Protein AF-A0A9D9LN61-F1 (afdb_monomer_lite)

Foldseek 3Di:
DDPDDDDPCLLVLLLCCLVVDDDDPPADDCCVSCVVVVHHSVVLVVCCVPPSSVVSVVVSVVSRLVVLVVCCVVVVDPPVVSVVVVVVVVVVVVVVVPPPPPPPDDDD

Secondary structure (DSSP, 8-state):
---PPP-TTHHHHHHHHHHT--TTS-S--HHHHHHHTT--HHHHHHHTTSHHHHHHHHHHHHHHHHHHHHHHHTTSS-HHHHHHHHHHHHHHHHTTS-----------

pLDDT: mean 79.51, std 17.79, range [41.91, 96.0]

Sequence (108 aa):
MRRIKYSQDLPRRMYSFFTGYSEPHGAPSFSKFARSAGLTLKSLHSFRKHKAFDEAYLECNEIRRDYLIDQALTKRFDSSLVKFLLDSERECEERDEGLDLRLEVVES

Structure (mmCIF, N/CA/C/O backbone):
data_AF-A0A9D9LN61-F1
#
_entry.id   AF-A0A9D9LN61-F1
#
loop_
_atom_site.group_PDB
_atom_site.id
_atom_site.type_symbol
_atom_site.label_atom_id
_atom_site.label_alt_id
_atom_site.label_comp_id
_atom_site.label_asym_id
_atom_site.label_entity_id
_atom_site.label_seq_id
_atom_site.pdbx_PDB_ins_code
_atom_site.Cartn_x
_atom_site.Cartn_y
_atom_site.Cartn_z
_atom_site.occupancy
_atom_site.B_iso_or_equiv
_atom_site.auth_seq_id
_atom_site.auth_comp_id
_atom_site.auth_asym_id
_atom_site.auth_atom_id
_atom_site.pdbx_PDB_model_num
ATOM 1 N N . MET A 1 1 ? -27.031 5.101 4.485 1.00 50.31 1 MET A N 1
ATOM 2 C CA . MET A 1 1 ? -25.585 4.794 4.360 1.00 50.31 1 MET A CA 1
ATOM 3 C C . MET A 1 1 ? -25.260 3.554 5.189 1.00 50.31 1 MET A C 1
ATOM 5 O O . MET A 1 1 ? -25.516 3.572 6.386 1.00 50.31 1 MET A O 1
ATOM 9 N N . ARG A 1 2 ? -24.745 2.468 4.589 1.00 57.28 2 ARG A N 1
ATOM 10 C CA . ARG A 1 2 ? -24.262 1.307 5.365 1.00 57.28 2 ARG A CA 1
ATOM 11 C C . ARG A 1 2 ? -23.000 1.720 6.130 1.00 57.28 2 ARG A C 1
ATOM 13 O O . ARG A 1 2 ? -22.058 2.212 5.517 1.00 57.28 2 ARG A O 1
ATOM 20 N N . ARG A 1 3 ? -22.976 1.533 7.455 1.00 63.50 3 ARG A N 1
ATOM 21 C CA . ARG A 1 3 ? -21.750 1.689 8.252 1.00 63.50 3 ARG A CA 1
ATOM 22 C C . ARG A 1 3 ? -20.788 0.569 7.869 1.00 63.50 3 ARG A C 1
ATOM 24 O O . ARG A 1 3 ? -21.040 -0.592 8.182 1.00 63.50 3 ARG A O 1
ATOM 31 N N . ILE A 1 4 ? -19.716 0.924 7.174 1.00 79.19 4 ILE A N 1
ATOM 32 C CA . ILE A 1 4 ? -18.623 0.005 6.867 1.00 79.19 4 ILE A CA 1
ATOM 33 C C . ILE A 1 4 ? -17.903 -0.294 8.186 1.00 79.19 4 ILE A C 1
ATOM 35 O O . ILE A 1 4 ? -17.456 0.626 8.871 1.00 79.19 4 ILE A O 1
ATOM 39 N N . LYS A 1 5 ? -17.846 -1.572 8.568 1.00 85.50 5 LYS A N 1
ATOM 40 C CA . LYS A 1 5 ? -17.181 -2.023 9.795 1.00 85.50 5 LYS A CA 1
ATOM 41 C C . LYS A 1 5 ? -15.765 -2.494 9.486 1.00 85.50 5 LYS A C 1
ATOM 43 O O . LYS A 1 5 ? -15.531 -3.110 8.448 1.00 85.50 5 LYS A O 1
ATOM 48 N N . TYR A 1 6 ? -14.851 -2.219 10.411 1.00 89.00 6 TYR A N 1
ATOM 49 C CA . TYR A 1 6 ? -13.512 -2.790 10.392 1.00 89.00 6 TYR A CA 1
ATOM 50 C C . TYR A 1 6 ? -13.592 -4.317 10.537 1.00 89.00 6 TYR A C 1
ATOM 52 O O . TYR A 1 6 ? -14.371 -4.819 11.350 1.00 89.00 6 TYR A O 1
ATOM 60 N N . SER A 1 7 ? -12.794 -5.037 9.748 1.00 92.00 7 SER A N 1
ATOM 61 C CA . SER A 1 7 ? -12.631 -6.490 9.846 1.00 92.00 7 SER A CA 1
ATOM 62 C C . SER A 1 7 ? -11.222 -6.807 10.333 1.00 92.00 7 SER A C 1
ATOM 64 O O . SER A 1 7 ? -10.262 -6.210 9.857 1.00 92.00 7 SER A O 1
ATOM 66 N N . GLN A 1 8 ? -11.085 -7.769 11.242 1.00 93.00 8 GLN A N 1
ATOM 67 C CA . GLN A 1 8 ? -9.779 -8.224 11.735 1.00 93.00 8 GLN A CA 1
ATOM 68 C C . GLN A 1 8 ? -8.936 -8.893 10.636 1.00 93.00 8 GLN A C 1
ATOM 70 O O . GLN A 1 8 ? -7.716 -8.895 10.729 1.00 93.00 8 GLN A O 1
ATOM 75 N N . ASP A 1 9 ? -9.566 -9.376 9.561 1.00 94.94 9 ASP A N 1
ATOM 76 C CA . ASP A 1 9 ? -8.872 -9.988 8.421 1.00 94.94 9 ASP A CA 1
ATOM 77 C C . ASP A 1 9 ? -8.360 -8.964 7.396 1.00 94.94 9 ASP A C 1
ATOM 79 O O . ASP A 1 9 ? -7.653 -9.326 6.452 1.00 94.94 9 ASP A O 1
ATOM 83 N N . LEU A 1 10 ? -8.733 -7.683 7.528 1.00 94.12 10 LEU A N 1
ATOM 84 C CA . LEU A 1 10 ? -8.338 -6.636 6.578 1.00 94.12 10 LEU A CA 1
ATOM 85 C C . LEU A 1 10 ? -6.813 -6.499 6.416 1.00 94.12 10 LEU A C 1
ATOM 87 O O . LEU A 1 10 ? -6.382 -6.426 5.265 1.00 94.12 10 LEU A O 1
ATOM 91 N N . PRO A 1 11 ? -6.003 -6.502 7.497 1.00 96.00 11 PRO A N 1
ATOM 92 C CA . PRO A 1 11 ? -4.544 -6.434 7.406 1.00 96.00 11 PRO A CA 1
ATOM 93 C C . PRO A 1 11 ? -3.969 -7.564 6.548 1.00 96.00 11 PRO A C 1
ATOM 95 O O . PRO A 1 11 ? -3.273 -7.315 5.568 1.00 96.00 11 PRO A O 1
ATOM 98 N N . ARG A 1 12 ? -4.366 -8.812 6.833 1.00 95.88 12 ARG A N 1
ATOM 99 C CA . ARG A 1 12 ? -3.930 -9.991 6.073 1.00 95.88 12 ARG A CA 1
ATOM 100 C C . ARG A 1 12 ? -4.322 -9.890 4.598 1.00 95.88 12 ARG A C 1
ATOM 102 O O . ARG A 1 12 ? -3.514 -10.178 3.722 1.00 95.88 12 ARG A O 1
ATOM 109 N N . ARG A 1 13 ? -5.561 -9.478 4.306 1.00 95.25 13 ARG A N 1
ATOM 110 C CA . ARG A 1 13 ? -6.040 -9.308 2.923 1.00 95.25 13 ARG A CA 1
ATOM 111 C C . ARG A 1 13 ? -5.274 -8.221 2.174 1.00 95.25 13 ARG A C 1
ATOM 113 O O . ARG A 1 13 ? -5.035 -8.380 0.981 1.00 95.25 13 ARG A O 1
ATOM 120 N N . MET A 1 14 ? -4.921 -7.134 2.857 1.00 95.62 14 MET A N 1
ATOM 121 C CA . MET A 1 14 ? -4.116 -6.056 2.292 1.00 95.62 14 MET A CA 1
ATOM 122 C C . MET A 1 14 ? -2.719 -6.569 1.955 1.00 95.62 14 MET A C 1
ATOM 124 O O . MET A 1 14 ? -2.299 -6.460 0.809 1.00 95.62 14 MET A O 1
ATOM 128 N N . TYR A 1 15 ? -2.070 -7.254 2.893 1.00 94.75 15 TYR A N 1
ATOM 129 C CA . TYR A 1 15 ? -0.753 -7.837 2.666 1.00 94.75 15 TYR A CA 1
ATOM 130 C C . TYR A 1 15 ? -0.727 -8.792 1.466 1.00 94.75 15 TYR A C 1
ATOM 132 O O . TYR A 1 15 ? 0.103 -8.652 0.567 1.00 94.75 15 TYR A O 1
ATOM 140 N N . SER A 1 16 ? -1.694 -9.714 1.383 1.00 94.25 16 SER A N 1
ATOM 141 C CA . SER A 1 16 ? -1.819 -10.623 0.234 1.00 94.25 16 SER A CA 1
ATOM 142 C C . SER A 1 16 ? -2.068 -9.888 -1.086 1.00 94.25 16 SER A C 1
ATOM 144 O O . SER A 1 16 ? -1.611 -10.340 -2.131 1.00 94.25 16 SER A O 1
ATOM 146 N N . PHE A 1 17 ? -2.783 -8.759 -1.061 1.00 94.12 17 PHE A N 1
ATOM 147 C CA . PHE A 1 17 ? -3.027 -7.958 -2.259 1.00 94.12 17 PHE A CA 1
ATOM 148 C C . PHE A 1 17 ? -1.751 -7.287 -2.772 1.00 94.12 17 PHE A C 1
ATOM 150 O O . PHE A 1 17 ? -1.540 -7.277 -3.979 1.00 94.12 17 PHE A O 1
ATOM 157 N N . PHE A 1 18 ? -0.923 -6.721 -1.889 1.00 93.94 18 PHE A N 1
ATOM 158 C CA . PHE A 1 18 ? 0.298 -6.012 -2.286 1.00 93.94 18 PHE A CA 1
ATOM 159 C C . PHE A 1 18 ? 1.425 -6.969 -2.690 1.00 93.94 18 PHE A C 1
ATOM 161 O O . PHE A 1 18 ? 2.095 -6.717 -3.685 1.00 93.94 18 PHE A O 1
ATOM 168 N N . THR A 1 19 ? 1.589 -8.089 -1.984 1.00 91.31 19 THR A N 1
ATOM 169 C CA . THR A 1 19 ? 2.621 -9.099 -2.294 1.00 91.31 19 THR A CA 1
ATOM 170 C C . THR A 1 19 ? 2.274 -9.971 -3.500 1.00 91.31 19 THR A C 1
ATOM 172 O O . THR A 1 19 ? 3.156 -10.366 -4.254 1.00 91.31 19 THR A O 1
ATOM 175 N N . GLY A 1 20 ? 0.988 -10.268 -3.709 1.00 86.69 20 GLY A N 1
ATOM 176 C CA . GLY A 1 20 ? 0.509 -11.056 -4.848 1.00 86.69 20 GLY A CA 1
ATOM 177 C C . GLY A 1 20 ? 0.215 -10.232 -6.102 1.00 86.69 20 GLY A C 1
ATOM 178 O O . GLY A 1 20 ? -0.297 -10.778 -7.083 1.00 86.69 20 GLY A O 1
ATOM 179 N N . TYR A 1 21 ? 0.469 -8.920 -6.077 1.00 80.50 21 TYR A N 1
ATOM 180 C CA . TYR A 1 21 ? 0.137 -8.051 -7.197 1.00 80.50 21 TYR A CA 1
ATOM 181 C C . TYR A 1 21 ? 1.048 -8.357 -8.391 1.00 80.50 21 TYR A C 1
ATOM 183 O O . TYR A 1 21 ? 2.258 -8.166 -8.331 1.00 80.50 21 TYR A O 1
ATOM 191 N N . SER A 1 22 ? 0.455 -8.808 -9.494 1.00 72.56 22 SER A N 1
ATOM 192 C CA . SER A 1 22 ? 1.157 -9.073 -10.751 1.00 72.56 22 SER A CA 1
ATOM 193 C C . SER A 1 22 ? 0.574 -8.239 -11.893 1.00 72.56 22 SER A C 1
ATOM 195 O O . SER A 1 22 ? -0.604 -7.869 -11.903 1.00 72.56 22 SER A O 1
ATOM 197 N N . GLU A 1 23 ? 1.437 -7.884 -12.842 1.00 70.00 23 GLU A N 1
ATOM 198 C CA . GLU A 1 23 ? 1.082 -7.161 -14.066 1.00 70.00 23 GLU A CA 1
ATOM 199 C C . GLU A 1 23 ? 0.090 -7.953 -14.946 1.00 70.00 23 GLU A C 1
ATOM 201 O O . GLU A 1 23 ? 0.104 -9.184 -14.905 1.00 70.00 23 GLU A O 1
ATOM 206 N N . PRO A 1 24 ? -0.804 -7.279 -15.714 1.00 60.31 24 PRO A N 1
ATOM 207 C CA . PRO A 1 24 ? -0.535 -6.053 -16.490 1.00 60.31 24 PRO A CA 1
ATOM 208 C C . PRO A 1 24 ? -1.121 -4.746 -15.928 1.00 60.31 24 PRO A C 1
ATOM 210 O O . PRO A 1 24 ? -1.099 -3.714 -16.594 1.00 60.31 24 PRO A O 1
ATOM 213 N N . HIS A 1 25 ? -1.674 -4.738 -14.716 1.00 63.25 25 HIS A N 1
ATOM 214 C CA . HIS A 1 25 ? -2.474 -3.604 -14.231 1.00 63.25 25 HIS A CA 1
ATOM 215 C C . HIS A 1 25 ? -1.673 -2.453 -13.576 1.00 63.25 25 HIS A C 1
ATOM 217 O O . HIS A 1 25 ? -2.252 -1.689 -12.796 1.00 63.25 25 HIS A O 1
ATOM 223 N N . GLY A 1 26 ? -0.373 -2.301 -13.853 1.00 74.94 26 GLY A N 1
ATOM 224 C CA . GLY A 1 26 ? 0.499 -1.260 -13.274 1.00 74.94 26 GLY A CA 1
ATOM 225 C C . GLY A 1 26 ? 0.853 -1.496 -11.798 1.00 74.94 26 GLY A C 1
ATOM 226 O O . GLY A 1 26 ? 0.778 -2.619 -11.334 1.00 74.94 26 GLY A O 1
ATOM 227 N N . ALA A 1 27 ? 1.200 -0.459 -11.029 1.00 82.56 27 ALA A N 1
ATOM 228 C CA . ALA A 1 27 ? 1.603 -0.627 -9.623 1.00 82.56 27 ALA A CA 1
ATOM 229 C C . ALA A 1 27 ? 0.433 -0.978 -8.674 1.00 82.56 27 ALA A C 1
ATOM 231 O O . ALA A 1 27 ? -0.688 -0.483 -8.887 1.00 82.56 27 ALA A O 1
ATOM 232 N N . PRO A 1 28 ? 0.659 -1.765 -7.602 1.00 89.75 28 PRO A N 1
ATOM 233 C CA . PRO A 1 28 ? -0.317 -1.901 -6.523 1.00 89.75 28 PRO A CA 1
ATOM 234 C C . PRO A 1 28 ? -0.597 -0.532 -5.891 1.00 89.75 28 PRO A C 1
ATOM 236 O O . PRO A 1 28 ? 0.281 0.324 -5.799 1.00 89.75 28 PRO A O 1
ATOM 239 N N . SER A 1 29 ? -1.837 -0.285 -5.464 1.00 90.88 29 SER A N 1
ATOM 240 C CA . SER A 1 29 ? -2.174 0.946 -4.742 1.00 90.88 29 SER A CA 1
ATOM 241 C C . SER A 1 29 ? -3.322 0.748 -3.764 1.00 90.88 29 SER A C 1
ATOM 243 O O . SER A 1 29 ? -4.227 -0.060 -3.999 1.00 90.88 29 SER A O 1
ATOM 245 N N . PHE A 1 30 ? -3.340 1.547 -2.694 1.00 93.06 30 PHE A N 1
ATOM 246 C CA . PHE A 1 30 ? -4.399 1.505 -1.681 1.00 93.06 30 PHE A CA 1
ATOM 247 C C . PHE A 1 30 ? -5.788 1.770 -2.271 1.00 93.06 30 PHE A C 1
ATOM 249 O O . PHE A 1 30 ? -6.770 1.165 -1.854 1.00 93.06 30 PHE A O 1
ATOM 256 N N . SER A 1 31 ? -5.880 2.598 -3.314 1.00 91.44 31 SER A N 1
ATOM 257 C CA . SER A 1 31 ? -7.138 2.833 -4.034 1.00 91.44 31 SER A CA 1
ATOM 258 C C . SER A 1 31 ? -7.628 1.608 -4.817 1.00 91.44 31 SER A C 1
ATOM 260 O O . SER A 1 31 ? -8.835 1.437 -5.005 1.00 91.44 31 SER A O 1
ATOM 262 N N . LYS A 1 32 ? -6.724 0.757 -5.318 1.00 92.12 32 LYS A N 1
ATOM 263 C CA . LYS A 1 32 ? -7.097 -0.508 -5.975 1.00 92.12 32 LYS A CA 1
ATOM 264 C C . LYS A 1 32 ? -7.512 -1.552 -4.941 1.00 92.12 32 LYS A C 1
ATOM 266 O O . LYS A 1 32 ? -8.545 -2.190 -5.127 1.00 92.12 32 LYS A O 1
ATOM 271 N N . PHE A 1 33 ? -6.780 -1.645 -3.831 1.00 93.62 33 PHE A N 1
ATOM 272 C CA . PHE A 1 33 ? -7.159 -2.500 -2.707 1.00 93.62 33 PHE A CA 1
ATOM 273 C C . PHE A 1 33 ? -8.521 -2.109 -2.114 1.00 93.62 33 PHE A C 1
ATOM 275 O O . PHE A 1 33 ? -9.375 -2.965 -1.906 1.00 93.62 33 PHE A O 1
ATOM 282 N N . ALA A 1 34 ? -8.776 -0.813 -1.905 1.00 92.56 34 ALA A N 1
ATOM 283 C CA . ALA A 1 34 ? -10.061 -0.332 -1.403 1.00 92.56 34 ALA A CA 1
ATOM 284 C C . ALA A 1 34 ? -11.212 -0.844 -2.277 1.00 92.56 34 ALA A C 1
ATOM 286 O O . ALA A 1 34 ? -12.156 -1.450 -1.776 1.00 92.56 34 ALA A O 1
ATOM 287 N N . ARG A 1 35 ? -11.085 -0.684 -3.601 1.00 91.38 35 ARG A N 1
ATOM 288 C CA . ARG A 1 35 ? -12.082 -1.156 -4.568 1.00 91.38 35 ARG A CA 1
ATOM 289 C C . ARG A 1 35 ? -12.270 -2.672 -4.518 1.00 91.38 35 ARG A C 1
ATOM 291 O O . ARG A 1 35 ? -13.413 -3.116 -4.461 1.00 91.38 35 ARG A O 1
ATOM 298 N N . SER A 1 36 ? -11.189 -3.456 -4.480 1.00 91.50 36 SER A N 1
ATOM 299 C CA . SER A 1 36 ? -11.284 -4.925 -4.406 1.00 91.50 36 SER A CA 1
ATOM 300 C C . SER A 1 36 ? -11.889 -5.418 -3.087 1.00 91.50 36 SER A C 1
ATOM 302 O O . SER A 1 36 ? -12.537 -6.463 -3.048 1.00 91.50 36 SER A O 1
ATOM 304 N N . ALA A 1 37 ? -11.742 -4.649 -2.007 1.00 90.88 37 ALA A N 1
ATOM 305 C CA . ALA A 1 37 ? -12.325 -4.943 -0.705 1.00 90.88 37 ALA A CA 1
ATOM 306 C C . ALA A 1 37 ? -13.760 -4.407 -0.514 1.00 90.88 37 ALA A C 1
ATOM 308 O O . ALA A 1 37 ? -14.351 -4.657 0.537 1.00 90.88 37 ALA A O 1
ATOM 309 N N . GLY A 1 38 ? -14.328 -3.688 -1.492 1.00 92.06 38 GLY A N 1
ATOM 310 C CA . GLY A 1 38 ? -15.638 -3.034 -1.360 1.00 92.06 38 GLY A CA 1
ATOM 311 C C . GLY A 1 38 ? -15.626 -1.824 -0.415 1.00 92.06 38 GLY A C 1
ATOM 312 O O . GLY A 1 38 ? -16.622 -1.527 0.244 1.00 92.06 38 GLY A O 1
ATOM 313 N N . LEU A 1 39 ? -14.482 -1.149 -0.317 1.00 92.69 39 LEU A N 1
ATOM 314 C CA . LEU A 1 39 ? -14.198 -0.024 0.570 1.00 92.69 39 LEU A CA 1
ATOM 315 C C . LEU A 1 39 ? -13.882 1.247 -0.224 1.00 92.69 39 LEU A C 1
ATOM 317 O O . LEU A 1 39 ? -13.571 1.222 -1.414 1.00 92.69 39 LEU A O 1
ATOM 321 N N . THR A 1 40 ? -13.908 2.381 0.473 1.00 91.75 40 THR A N 1
ATOM 322 C CA . THR A 1 40 ? -13.360 3.642 -0.044 1.00 91.75 40 THR A CA 1
ATOM 323 C C . THR A 1 40 ? -11.975 3.893 0.538 1.00 91.75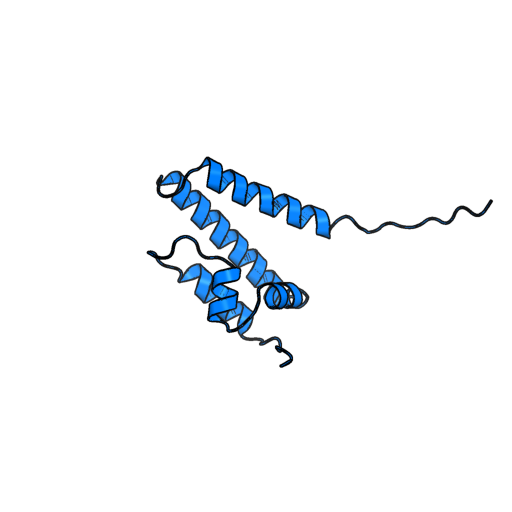 40 THR A C 1
ATOM 325 O O . THR A 1 40 ? -11.651 3.385 1.613 1.00 91.75 40 THR A O 1
ATOM 328 N N . LEU A 1 41 ? -11.177 4.734 -0.123 1.00 90.56 41 LEU A N 1
ATOM 329 C CA . LEU A 1 41 ? -9.881 5.150 0.416 1.00 90.56 41 LEU A CA 1
ATOM 330 C C . LEU A 1 41 ? -10.040 5.855 1.777 1.00 90.56 41 LEU A C 1
ATOM 332 O O . LEU A 1 41 ? -9.320 5.557 2.723 1.00 90.56 41 LEU A O 1
ATOM 336 N N . LYS A 1 42 ? -11.078 6.692 1.924 1.00 90.38 42 LYS A N 1
ATOM 337 C CA . LYS A 1 42 ? -11.445 7.318 3.205 1.00 90.38 42 LYS A CA 1
ATOM 338 C C . LYS A 1 42 ? -11.709 6.283 4.305 1.00 90.38 42 LYS A C 1
ATOM 340 O O . LYS A 1 42 ? -11.324 6.495 5.451 1.00 90.38 42 LYS A O 1
ATOM 345 N N . SER A 1 43 ? -12.351 5.161 3.969 1.00 90.56 43 SER A N 1
ATOM 346 C CA . SER A 1 43 ? -12.569 4.062 4.918 1.00 90.56 43 SER A CA 1
ATOM 347 C C . SER A 1 43 ? -11.250 3.432 5.361 1.00 90.56 43 SER A C 1
ATOM 349 O O . SER A 1 43 ? -11.075 3.234 6.559 1.00 90.56 43 SER A O 1
ATOM 351 N N . LEU A 1 44 ? -10.315 3.181 4.435 1.00 91.44 44 LEU A N 1
ATOM 352 C CA . LEU A 1 44 ? -8.989 2.652 4.778 1.00 91.44 44 LEU A CA 1
ATOM 353 C C . LEU A 1 44 ? -8.236 3.596 5.719 1.00 91.44 44 LEU A C 1
ATOM 355 O O . LEU A 1 44 ? -7.786 3.154 6.771 1.00 91.44 44 LEU A O 1
ATOM 359 N N . HIS A 1 45 ? -8.186 4.896 5.412 1.00 91.38 45 HIS A N 1
ATOM 360 C CA . HIS A 1 45 ? -7.552 5.872 6.305 1.00 91.38 45 HIS A CA 1
ATOM 361 C C . HIS A 1 45 ? -8.204 5.888 7.691 1.00 91.38 45 HIS A C 1
ATOM 363 O O . HIS A 1 45 ? -7.509 5.888 8.700 1.00 91.38 45 HIS A O 1
ATOM 369 N N . SER A 1 46 ? -9.536 5.789 7.769 1.00 91.44 46 SER A N 1
ATOM 370 C CA . SER A 1 46 ? -10.234 5.727 9.061 1.00 91.44 46 SER A CA 1
ATOM 371 C C . SER A 1 46 ? -9.919 4.474 9.892 1.00 91.44 46 SER A C 1
ATOM 373 O O . SER A 1 46 ? -10.176 4.464 11.098 1.00 91.44 46 SER A O 1
ATOM 375 N N . PHE A 1 47 ? -9.388 3.416 9.269 1.00 93.12 47 PHE A N 1
ATOM 376 C CA . PHE A 1 47 ? -8.992 2.180 9.942 1.00 93.12 47 PHE A CA 1
ATOM 377 C C . PHE A 1 47 ? -7.555 2.206 10.464 1.00 93.12 47 PHE A C 1
ATO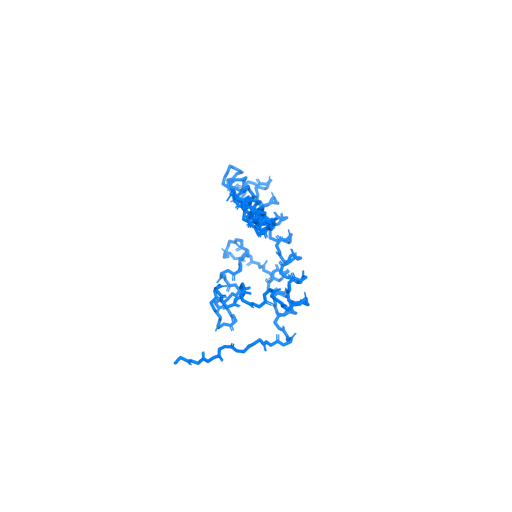M 379 O O . PHE A 1 47 ? -7.234 1.365 11.298 1.00 93.12 47 PHE A O 1
ATOM 386 N N . ARG A 1 48 ? -6.734 3.199 10.086 1.00 93.00 48 ARG A N 1
ATOM 387 C CA . ARG A 1 48 ? -5.368 3.385 10.616 1.00 93.00 48 ARG A CA 1
ATOM 388 C C . ARG A 1 48 ? -5.317 3.623 12.129 1.00 93.00 48 ARG A C 1
ATOM 390 O O . ARG A 1 48 ? -4.316 3.360 12.767 1.00 93.00 48 ARG A O 1
ATOM 397 N N . LYS A 1 49 ? -6.435 3.993 12.760 1.00 91.25 49 LYS A N 1
ATOM 398 C CA . LYS A 1 49 ? -6.552 4.002 14.231 1.00 91.25 49 LYS A CA 1
ATOM 399 C C . LYS A 1 49 ? -6.417 2.615 14.885 1.00 91.25 49 LYS A C 1
ATOM 401 O O . LYS A 1 49 ? -6.315 2.520 16.105 1.00 91.25 49 LYS A O 1
ATOM 406 N N . HIS A 1 50 ? -6.521 1.530 14.114 1.00 92.94 50 HIS A N 1
ATOM 407 C CA . HIS A 1 50 ? -6.347 0.164 14.599 1.00 92.94 50 HIS A CA 1
ATOM 408 C C . HIS A 1 50 ? -4.901 -0.277 14.358 1.00 92.94 50 HIS A C 1
ATOM 410 O O . HIS A 1 50 ? -4.511 -0.467 13.212 1.00 92.94 50 HIS A O 1
ATOM 416 N N . LYS A 1 51 ? -4.140 -0.505 15.436 1.00 93.44 51 LYS A N 1
ATOM 417 C CA . LYS A 1 51 ? -2.695 -0.798 15.391 1.00 93.44 51 LYS A CA 1
ATOM 418 C C . LYS A 1 51 ? -2.299 -1.857 14.352 1.00 93.44 51 LYS A C 1
ATOM 420 O O . LYS A 1 51 ? -1.498 -1.573 13.477 1.00 93.44 51 LYS A O 1
ATOM 425 N N . ALA A 1 52 ? -2.929 -3.033 14.383 1.00 92.25 52 ALA A N 1
ATOM 426 C CA . ALA A 1 52 ? -2.615 -4.116 13.443 1.00 92.25 52 ALA A CA 1
ATOM 427 C C . ALA A 1 52 ? -2.890 -3.754 11.969 1.00 92.25 52 ALA A C 1
ATOM 429 O O . ALA A 1 52 ? -2.272 -4.301 11.061 1.00 92.25 52 ALA A O 1
ATOM 430 N N . PHE A 1 53 ? -3.846 -2.856 11.716 1.00 94.62 53 PHE A N 1
ATOM 431 C CA . PHE A 1 53 ? -4.108 -2.365 10.368 1.00 94.62 53 PHE A CA 1
ATOM 432 C C . PHE A 1 53 ? -3.090 -1.318 9.937 1.00 94.62 53 PHE A C 1
ATOM 434 O O . PHE A 1 53 ? -2.680 -1.335 8.782 1.00 94.62 53 PHE A O 1
ATOM 441 N N . ASP A 1 54 ? -2.696 -0.428 10.845 1.00 94.25 54 ASP A N 1
ATOM 442 C CA . ASP A 1 54 ? -1.696 0.598 10.564 1.00 94.25 54 ASP A CA 1
ATOM 443 C C . ASP A 1 54 ? -0.324 -0.010 10.271 1.00 94.25 54 ASP A C 1
ATOM 445 O O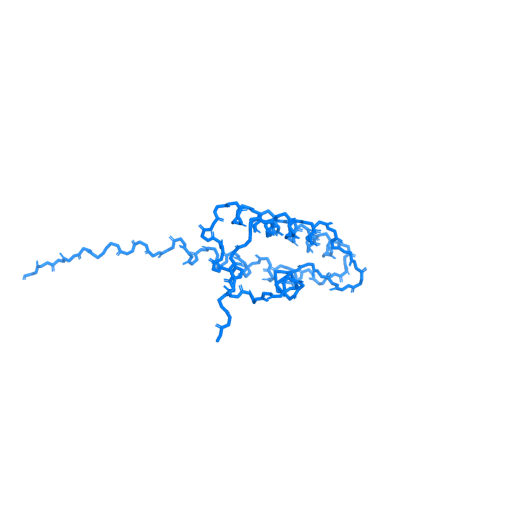 . ASP A 1 54 ? 0.279 0.318 9.258 1.00 94.25 54 ASP A O 1
ATOM 449 N N . GLU A 1 55 ? 0.107 -0.990 11.068 1.00 93.56 55 GLU A N 1
ATOM 450 C CA . GLU A 1 55 ? 1.353 -1.730 10.829 1.00 93.56 55 GLU A CA 1
ATOM 451 C C . GLU A 1 55 ? 1.356 -2.378 9.437 1.00 93.56 55 GLU A C 1
ATOM 453 O O . GLU A 1 55 ? 2.276 -2.167 8.648 1.00 93.56 55 GLU A O 1
ATOM 458 N N . ALA A 1 56 ? 0.275 -3.079 9.078 1.00 94.56 56 ALA A N 1
ATOM 459 C CA . ALA A 1 56 ? 0.145 -3.663 7.746 1.00 94.56 56 ALA A CA 1
ATOM 460 C C . ALA A 1 56 ? 0.068 -2.601 6.637 1.00 94.56 56 ALA A C 1
ATOM 462 O O . ALA A 1 56 ? 0.506 -2.852 5.515 1.00 94.56 56 ALA A O 1
ATOM 463 N N . TYR A 1 57 ? -0.523 -1.435 6.912 1.00 94.62 57 TYR A N 1
ATOM 464 C CA . TYR A 1 57 ? -0.617 -0.333 5.955 1.00 94.62 57 TYR A CA 1
ATOM 465 C C . TYR A 1 57 ? 0.771 0.216 5.634 1.00 94.62 57 TYR A C 1
ATOM 467 O O . TYR A 1 57 ? 1.094 0.372 4.458 1.00 94.62 57 TYR A O 1
ATOM 475 N N . LEU A 1 58 ? 1.584 0.462 6.664 1.00 93.06 58 LEU A N 1
ATOM 476 C CA . LEU A 1 58 ? 2.963 0.928 6.530 1.00 93.06 58 LEU A CA 1
ATOM 477 C C . LEU A 1 58 ? 3.818 -0.098 5.780 1.00 93.06 58 LEU A C 1
ATOM 479 O O . LEU A 1 58 ? 4.471 0.251 4.803 1.00 93.06 58 LEU A O 1
ATOM 483 N N . GLU A 1 59 ? 3.727 -1.380 6.137 1.00 94.19 59 GLU A N 1
ATOM 484 C CA . GLU A 1 59 ? 4.470 -2.443 5.447 1.00 94.19 59 GLU A CA 1
ATOM 485 C C . GLU A 1 59 ? 4.071 -2.562 3.964 1.00 94.19 59 GLU A C 1
ATOM 487 O O . GLU A 1 59 ? 4.920 -2.655 3.079 1.00 94.19 59 GLU A O 1
ATOM 492 N N . CYS A 1 60 ? 2.773 -2.480 3.654 1.00 94.56 60 CYS A N 1
ATOM 493 C CA . CYS A 1 60 ? 2.303 -2.449 2.266 1.00 94.56 60 CYS A CA 1
ATOM 494 C C . CYS A 1 60 ? 2.751 -1.186 1.518 1.00 94.56 60 CYS A C 1
ATOM 496 O O . CYS A 1 60 ? 2.878 -1.215 0.289 1.00 94.56 60 CYS A O 1
ATOM 498 N N . ASN A 1 61 ? 2.966 -0.078 2.232 1.00 92.44 61 ASN A N 1
ATOM 499 C CA . ASN A 1 61 ? 3.509 1.134 1.643 1.00 92.44 61 ASN A CA 1
ATOM 500 C C . ASN A 1 61 ? 4.958 0.918 1.204 1.00 92.44 61 ASN A C 1
ATOM 502 O O . ASN A 1 61 ? 5.270 1.208 0.053 1.00 92.44 61 ASN A O 1
ATOM 506 N N . GLU A 1 62 ? 5.789 0.322 2.059 1.00 91.94 62 GLU A N 1
ATOM 507 C CA . GLU A 1 62 ? 7.174 -0.029 1.722 1.00 91.94 62 GLU A CA 1
ATOM 508 C C . GLU A 1 62 ? 7.242 -0.984 0.525 1.00 91.94 62 GLU A C 1
ATOM 510 O O . GLU A 1 62 ? 7.920 -0.687 -0.455 1.00 91.94 62 GLU A O 1
ATOM 515 N N . ILE A 1 63 ? 6.421 -2.043 0.502 1.00 91.69 63 ILE A N 1
ATOM 516 C CA . ILE A 1 63 ? 6.338 -2.965 -0.650 1.00 91.69 63 ILE A CA 1
ATOM 517 C C . ILE A 1 63 ? 6.016 -2.213 -1.949 1.00 91.69 63 ILE A C 1
ATOM 519 O O . ILE A 1 63 ? 6.563 -2.501 -3.015 1.00 91.69 63 ILE A O 1
ATOM 523 N N . ARG A 1 64 ? 5.103 -1.238 -1.889 1.00 91.12 64 ARG A N 1
ATOM 524 C CA . ARG A 1 64 ? 4.757 -0.421 -3.055 1.00 91.12 64 ARG A CA 1
ATOM 525 C C . ARG A 1 64 ? 5.900 0.507 -3.466 1.00 91.12 64 ARG A C 1
ATOM 527 O O . ARG A 1 64 ? 6.078 0.711 -4.667 1.00 91.12 64 ARG A O 1
ATOM 534 N N . ARG A 1 65 ? 6.634 1.082 -2.510 1.00 89.75 65 ARG A N 1
ATOM 535 C CA . ARG A 1 65 ? 7.797 1.940 -2.777 1.00 89.75 65 ARG A CA 1
ATOM 536 C C . ARG A 1 65 ? 8.891 1.140 -3.478 1.00 89.75 65 ARG A C 1
ATOM 538 O O . ARG A 1 65 ? 9.317 1.555 -4.555 1.00 89.75 65 ARG A O 1
ATOM 545 N N . ASP A 1 66 ? 9.229 -0.036 -2.956 1.00 89.62 66 ASP A N 1
ATOM 546 C CA . ASP A 1 66 ? 10.196 -0.957 -3.564 1.00 89.62 66 ASP A CA 1
ATOM 547 C C . ASP A 1 66 ? 9.775 -1.353 -4.982 1.00 89.62 66 ASP A C 1
ATOM 549 O O . ASP A 1 66 ? 10.553 -1.214 -5.925 1.00 89.62 66 ASP A O 1
ATOM 553 N N . TYR A 1 67 ? 8.500 -1.718 -5.175 1.00 89.06 67 TYR A N 1
ATOM 554 C CA . TYR A 1 67 ? 7.967 -2.010 -6.507 1.00 89.06 67 TYR A CA 1
ATOM 555 C C . TYR A 1 67 ? 8.183 -0.843 -7.479 1.00 89.06 67 TYR A C 1
ATOM 557 O O . TYR A 1 67 ? 8.635 -1.042 -8.605 1.00 89.06 67 TYR A O 1
ATOM 565 N N . LEU A 1 68 ? 7.853 0.390 -7.081 1.00 88.00 68 LEU A N 1
ATOM 566 C CA . LEU A 1 68 ? 8.004 1.558 -7.952 1.00 88.00 68 LEU A CA 1
ATOM 567 C C . LEU A 1 68 ? 9.472 1.833 -8.297 1.00 88.00 68 LEU A C 1
ATOM 569 O O . LEU A 1 68 ? 9.764 2.164 -9.449 1.00 88.00 68 LEU A O 1
ATOM 573 N N . ILE A 1 69 ? 10.381 1.665 -7.335 1.00 87.56 69 ILE A N 1
ATOM 574 C CA . ILE A 1 69 ? 11.825 1.801 -7.543 1.00 87.56 69 ILE A CA 1
ATOM 575 C C . ILE A 1 69 ? 12.311 0.754 -8.551 1.00 87.56 69 ILE A C 1
ATOM 577 O O . ILE A 1 69 ? 12.931 1.121 -9.550 1.00 87.56 69 ILE A O 1
ATOM 581 N N . ASP A 1 70 ? 11.961 -0.518 -8.367 1.00 87.19 70 ASP A N 1
ATOM 582 C CA . ASP A 1 70 ? 12.349 -1.603 -9.276 1.00 87.19 70 ASP A CA 1
ATOM 583 C C . ASP A 1 70 ? 11.824 -1.378 -10.699 1.00 87.19 70 ASP A C 1
ATOM 585 O O . ASP A 1 70 ? 12.539 -1.557 -11.693 1.00 87.19 70 ASP A O 1
ATOM 589 N N . GLN A 1 71 ? 10.574 -0.931 -10.831 1.00 85.25 71 GLN A N 1
ATOM 590 C CA . GLN A 1 71 ? 9.993 -0.625 -12.138 1.00 85.25 71 GLN A CA 1
ATOM 591 C C . GLN A 1 71 ? 10.639 0.608 -12.801 1.00 85.25 71 GLN A C 1
ATOM 593 O O . GLN A 1 71 ? 10.769 0.644 -14.028 1.00 85.25 71 GLN A O 1
ATOM 598 N N . ALA A 1 72 ? 11.088 1.604 -12.029 1.00 85.31 72 ALA A N 1
ATOM 599 C CA . ALA A 1 72 ? 11.870 2.724 -12.559 1.00 85.31 72 ALA A CA 1
ATOM 600 C C . ALA A 1 72 ? 13.270 2.280 -13.014 1.00 85.31 72 ALA A C 1
ATOM 602 O O . ALA A 1 72 ? 13.707 2.640 -14.109 1.00 85.31 72 ALA A O 1
ATOM 603 N N . LEU A 1 73 ? 13.961 1.460 -12.213 1.00 85.19 73 LEU A N 1
ATOM 604 C CA . LEU A 1 73 ? 15.290 0.929 -12.541 1.00 85.19 73 LEU A CA 1
ATOM 605 C C . LEU A 1 73 ? 15.262 0.049 -13.797 1.00 85.19 73 LEU A C 1
ATOM 607 O O . LEU A 1 73 ? 16.176 0.102 -14.620 1.00 85.19 73 LEU A O 1
ATOM 611 N N . THR A 1 74 ? 14.179 -0.705 -13.995 1.00 85.19 74 THR A N 1
ATOM 612 C CA . THR A 1 74 ? 13.952 -1.526 -15.197 1.00 85.19 74 THR A CA 1
ATOM 613 C C . THR A 1 74 ? 13.389 -0.739 -16.388 1.00 85.19 74 THR A C 1
ATOM 615 O O . THR A 1 74 ? 13.068 -1.336 -17.417 1.00 85.19 74 THR A O 1
ATOM 618 N N . LYS A 1 75 ? 13.302 0.599 -16.289 1.00 78.62 75 LYS A N 1
ATOM 619 C CA . LYS A 1 75 ? 12.778 1.520 -17.319 1.00 78.62 75 LYS A CA 1
ATOM 620 C C . LYS A 1 75 ? 11.336 1.230 -17.755 1.00 78.62 75 LYS A C 1
ATOM 622 O O . LYS A 1 75 ? 10.927 1.636 -18.842 1.00 78.62 75 LYS A O 1
ATOM 627 N N . ARG A 1 76 ? 10.558 0.530 -16.926 1.00 78.19 76 ARG A N 1
ATOM 628 C CA . ARG A 1 76 ? 9.128 0.283 -17.162 1.00 78.19 76 ARG A CA 1
ATOM 629 C C . ARG A 1 76 ? 8.264 1.471 -16.753 1.00 78.19 76 ARG A C 1
ATOM 631 O O . ARG A 1 76 ? 7.229 1.706 -17.372 1.00 78.19 76 ARG A O 1
ATOM 638 N N . PHE A 1 77 ? 8.710 2.247 -15.767 1.00 80.56 77 PHE A N 1
ATOM 639 C CA . PHE A 1 77 ? 8.146 3.556 -15.442 1.00 80.56 77 PHE A CA 1
ATOM 640 C C . PHE A 1 77 ? 9.175 4.669 -15.607 1.00 80.56 77 PHE A C 1
ATOM 642 O O . PHE A 1 77 ? 10.381 4.447 -15.501 1.00 80.56 77 PHE A O 1
ATOM 649 N N . ASP A 1 78 ? 8.676 5.881 -15.847 1.00 83.75 78 ASP A N 1
ATOM 650 C CA . ASP A 1 78 ? 9.497 7.085 -15.845 1.00 83.75 78 ASP A CA 1
ATOM 651 C C . ASP A 1 78 ? 10.029 7.357 -14.429 1.00 83.75 78 ASP A C 1
ATOM 653 O O . ASP A 1 78 ? 9.270 7.418 -13.457 1.00 83.75 78 ASP A O 1
ATOM 657 N N . SER A 1 79 ? 11.347 7.507 -14.302 1.00 81.94 79 SER A N 1
ATOM 658 C CA . SER A 1 79 ? 12.012 7.692 -13.011 1.00 81.94 79 SER A CA 1
ATOM 659 C C . SER A 1 79 ? 11.675 9.030 -12.352 1.00 81.94 79 SER A C 1
ATOM 661 O O . SER A 1 79 ? 11.649 9.111 -11.124 1.00 81.94 79 SER A O 1
ATOM 663 N N . SER A 1 80 ? 11.366 10.064 -13.139 1.00 84.00 80 SER A N 1
ATOM 664 C CA . SER A 1 80 ? 10.949 11.374 -12.628 1.00 84.00 80 SER A CA 1
ATOM 665 C C . SER A 1 80 ? 9.539 11.295 -12.048 1.00 84.00 80 SER A C 1
ATOM 667 O O . SER A 1 80 ? 9.280 11.851 -10.982 1.00 84.00 80 SER A O 1
ATOM 669 N N . LEU A 1 81 ? 8.648 10.544 -12.704 1.00 80.94 81 LEU A N 1
ATOM 670 C CA . LEU A 1 81 ? 7.313 10.247 -12.187 1.00 80.94 81 LEU A CA 1
ATOM 671 C C . LEU A 1 81 ? 7.377 9.435 -10.889 1.00 80.94 81 LEU A C 1
ATOM 673 O O . LEU A 1 81 ? 6.679 9.760 -9.932 1.00 80.94 81 LEU A O 1
ATOM 677 N N . VAL A 1 82 ? 8.222 8.401 -10.830 1.00 82.50 82 VAL A N 1
ATOM 678 C CA . VAL A 1 82 ? 8.401 7.610 -9.603 1.00 82.50 82 VAL A CA 1
ATOM 679 C C . VAL A 1 82 ? 8.960 8.471 -8.472 1.00 82.50 82 VAL A C 1
ATOM 681 O O . VAL A 1 82 ? 8.417 8.432 -7.372 1.00 82.50 82 VAL A O 1
ATOM 684 N N . LYS A 1 83 ? 9.968 9.310 -8.740 1.00 80.81 83 LYS A N 1
ATOM 685 C CA . LYS A 1 8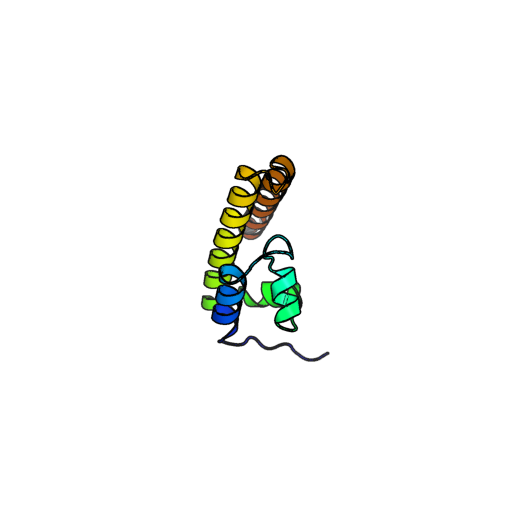3 ? 10.507 10.248 -7.748 1.00 80.81 83 LYS A CA 1
ATOM 686 C C . LYS A 1 83 ? 9.430 11.196 -7.208 1.00 80.81 83 LYS A C 1
ATOM 688 O O . LYS A 1 83 ? 9.299 11.324 -5.998 1.00 80.81 83 LYS A O 1
ATOM 693 N N . PHE A 1 84 ? 8.622 11.791 -8.088 1.00 82.12 84 PHE A N 1
ATOM 694 C CA . PHE A 1 84 ? 7.509 12.657 -7.689 1.00 82.12 84 PHE A CA 1
ATOM 695 C C . PHE A 1 84 ? 6.510 11.940 -6.766 1.00 82.12 84 PHE A C 1
ATOM 697 O O . PHE A 1 84 ? 6.096 12.497 -5.750 1.00 82.12 84 PHE A O 1
ATOM 704 N N . LEU A 1 85 ? 6.144 10.695 -7.091 1.00 79.50 85 LEU A N 1
ATOM 705 C CA . LEU A 1 85 ? 5.225 9.904 -6.269 1.00 79.50 85 LEU A CA 1
ATOM 706 C C . LEU A 1 85 ? 5.809 9.623 -4.877 1.00 79.50 85 LEU A C 1
ATOM 708 O O . LEU A 1 85 ? 5.114 9.819 -3.882 1.00 79.50 85 LEU A O 1
ATOM 712 N N . LEU A 1 86 ? 7.083 9.232 -4.802 1.00 80.38 86 LEU A N 1
ATOM 713 C CA . LEU A 1 86 ? 7.764 8.945 -3.536 1.00 80.38 86 LEU A CA 1
ATOM 714 C C . LEU A 1 86 ? 7.959 10.196 -2.663 1.00 80.38 86 LEU A C 1
ATOM 716 O O . LEU A 1 86 ? 7.856 10.084 -1.441 1.00 80.38 86 LEU A O 1
ATOM 720 N N . ASP A 1 87 ? 8.212 11.361 -3.271 1.00 78.00 87 ASP A N 1
ATOM 721 C CA . ASP A 1 87 ? 8.357 12.642 -2.563 1.00 78.00 87 ASP A CA 1
ATOM 722 C C . ASP A 1 87 ? 7.006 13.129 -2.003 1.00 78.00 87 ASP A C 1
ATOM 724 O O . ASP A 1 87 ? 6.927 13.557 -0.852 1.00 78.00 87 ASP A O 1
ATOM 728 N N . SER A 1 88 ? 5.917 12.988 -2.770 1.00 68.56 88 SER A N 1
ATOM 729 C CA . SER A 1 88 ? 4.571 13.421 -2.351 1.00 68.56 88 SER A CA 1
ATOM 730 C C . SER A 1 88 ? 4.006 12.660 -1.142 1.00 68.56 88 SER A C 1
ATOM 732 O O . SER A 1 88 ? 3.155 13.172 -0.416 1.00 68.56 88 SER A O 1
ATOM 734 N N . GLU A 1 89 ? 4.483 11.438 -0.906 1.00 63.75 89 GLU A N 1
ATOM 735 C CA . GLU A 1 89 ? 4.088 10.621 0.247 1.00 63.75 89 GLU A CA 1
ATOM 736 C C . GLU A 1 89 ? 4.720 11.116 1.544 1.00 63.75 89 GLU A C 1
ATOM 738 O O . GLU A 1 89 ? 4.061 11.122 2.583 1.00 63.75 89 GLU A O 1
ATOM 743 N N . ARG A 1 90 ? 5.959 11.609 1.463 1.00 58.91 90 ARG A N 1
ATOM 744 C CA . ARG A 1 90 ? 6.721 12.109 2.607 1.00 58.91 90 ARG A CA 1
ATOM 745 C C . ARG A 1 90 ? 6.104 13.385 3.188 1.00 58.91 90 ARG A C 1
ATOM 747 O O . ARG A 1 90 ? 5.955 13.508 4.398 1.00 58.91 90 ARG A O 1
ATOM 754 N N . GLU A 1 91 ? 5.626 14.285 2.328 1.00 46.22 91 GLU A N 1
ATOM 755 C CA . GLU A 1 91 ? 4.908 15.499 2.753 1.00 46.22 91 GLU A CA 1
ATOM 756 C C . GLU A 1 91 ? 3.567 15.207 3.449 1.00 46.22 91 GLU A C 1
ATOM 758 O O . GLU A 1 91 ? 3.019 16.072 4.136 1.00 46.22 91 GLU A O 1
ATOM 763 N N . CYS A 1 92 ? 2.991 14.020 3.239 1.00 46.94 92 CYS A N 1
ATOM 764 C CA . CYS A 1 92 ? 1.728 13.629 3.855 1.00 46.94 92 CYS A CA 1
ATOM 765 C C . CYS A 1 92 ? 1.927 13.044 5.264 1.00 46.94 92 CYS A C 1
ATOM 767 O O . CYS A 1 92 ? 1.012 13.138 6.079 1.00 46.94 92 CYS A O 1
ATOM 769 N N . GLU A 1 93 ? 3.105 12.483 5.554 1.00 49.56 93 GLU A N 1
ATOM 770 C CA . GLU A 1 93 ? 3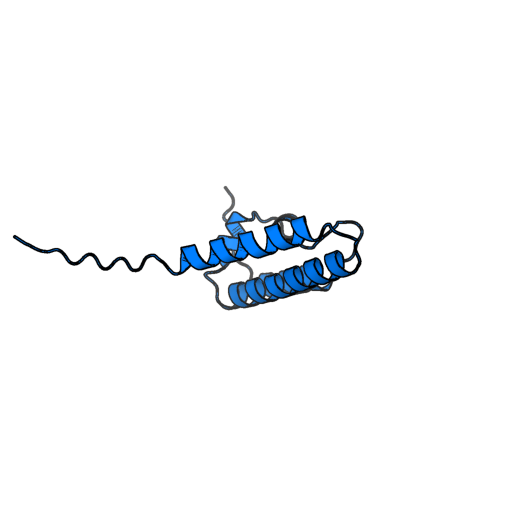.504 12.007 6.886 1.00 49.56 93 GLU A CA 1
ATOM 771 C C . GLU A 1 93 ? 3.885 13.180 7.802 1.00 49.56 93 GLU A C 1
ATOM 773 O O . GLU A 1 93 ? 3.409 13.262 8.932 1.00 49.56 93 GLU A O 1
ATOM 778 N N . GLU A 1 94 ? 4.628 14.166 7.286 1.00 44.22 94 GLU A N 1
ATOM 779 C CA . GLU A 1 94 ? 5.066 15.341 8.062 1.00 44.22 94 GLU A CA 1
ATOM 780 C C . GLU A 1 94 ? 3.904 16.247 8.526 1.00 44.22 94 GLU A C 1
ATOM 782 O O . GLU A 1 94 ? 4.031 16.977 9.509 1.00 44.22 94 GLU A O 1
ATOM 787 N N . ARG A 1 95 ? 2.739 16.196 7.862 1.00 43.53 95 ARG A N 1
ATOM 788 C CA . ARG A 1 95 ? 1.547 16.964 8.274 1.00 43.53 95 ARG A CA 1
ATOM 789 C C . ARG A 1 95 ? 0.753 16.323 9.412 1.00 43.53 95 ARG A C 1
ATOM 791 O O . ARG A 1 95 ? -0.022 17.036 10.046 1.00 43.53 95 ARG A O 1
ATOM 798 N N . ASP A 1 96 ? 0.923 15.026 9.668 1.00 43.56 96 ASP A N 1
ATOM 799 C CA . ASP A 1 96 ? 0.234 14.328 10.766 1.00 43.56 96 ASP A CA 1
ATOM 800 C C . ASP A 1 96 ? 1.000 14.461 12.101 1.00 43.56 96 ASP A C 1
ATOM 802 O O . ASP A 1 96 ? 0.395 14.374 13.168 1.00 43.56 96 ASP A O 1
ATOM 806 N N . GLU A 1 97 ? 2.305 14.759 12.069 1.00 44.47 97 GLU A N 1
ATOM 807 C CA . GLU A 1 97 ? 3.146 14.928 13.272 1.00 44.47 97 GLU A CA 1
ATOM 808 C C . GLU A 1 97 ? 3.212 16.380 13.804 1.00 44.47 97 GLU A C 1
ATOM 810 O O . GLU A 1 97 ? 3.820 16.643 14.841 1.00 44.47 97 GLU A O 1
ATOM 815 N N . GLY A 1 98 ? 2.571 17.344 13.131 1.00 42.12 98 GLY A N 1
ATOM 816 C CA . GLY A 1 98 ? 2.851 18.779 13.296 1.00 42.12 98 GLY A CA 1
ATOM 817 C C . GLY A 1 98 ? 1.796 19.657 13.983 1.00 42.12 98 GLY A C 1
ATOM 818 O O . GLY A 1 98 ? 1.810 20.866 13.757 1.00 42.12 98 GLY A O 1
ATOM 819 N N . LEU A 1 99 ? 0.865 19.122 14.782 1.00 41.91 99 LEU A N 1
ATOM 820 C CA . LEU A 1 99 ? -0.166 19.938 15.457 1.00 41.91 99 LEU A CA 1
ATOM 821 C C . LEU A 1 99 ? -0.353 19.597 16.951 1.00 41.91 99 LEU A C 1
ATOM 823 O O . LEU A 1 99 ? -1.476 19.425 17.414 1.00 41.91 99 LEU A O 1
ATOM 827 N N . ASP A 1 100 ? 0.731 19.572 17.735 1.00 43.22 100 ASP A N 1
ATOM 828 C CA . ASP A 1 100 ? 0.662 19.849 19.186 1.00 43.22 100 ASP A CA 1
ATOM 829 C C . ASP A 1 100 ? 0.919 21.351 19.420 1.00 43.22 100 ASP A C 1
ATOM 831 O O . ASP A 1 100 ? 1.965 21.776 19.910 1.00 43.22 100 ASP A O 1
ATOM 835 N N . LEU A 1 101 ? -0.019 22.196 18.976 1.00 45.41 101 LEU A N 1
ATOM 836 C CA . LEU A 1 101 ? -0.012 23.626 19.295 1.00 45.41 101 LEU A CA 1
ATOM 837 C C . LEU A 1 101 ? -0.481 23.796 20.743 1.00 45.41 101 LEU A C 1
ATOM 839 O O . LEU A 1 101 ? -1.671 23.967 21.016 1.00 45.41 101 LEU A O 1
ATOM 843 N N . ARG A 1 102 ? 0.469 23.761 21.679 1.00 46.91 102 ARG A N 1
ATOM 844 C CA . ARG A 1 102 ? 0.257 24.234 23.050 1.00 46.91 102 ARG A CA 1
ATOM 845 C C . ARG A 1 102 ? -0.028 25.735 23.007 1.00 46.91 102 ARG A C 1
ATOM 847 O O . ARG A 1 102 ? 0.880 26.552 22.898 1.00 46.91 102 ARG A O 1
ATOM 854 N N . LEU A 1 103 ? -1.309 26.087 23.049 1.00 42.81 103 LEU A N 1
ATOM 855 C CA . LEU A 1 103 ? -1.776 27.449 23.289 1.00 42.81 103 LEU A CA 1
ATOM 856 C C . LEU A 1 103 ? -1.421 27.834 24.730 1.00 42.81 103 LEU A C 1
ATOM 858 O O . LEU A 1 103 ? -2.167 27.534 25.660 1.00 42.81 103 LEU A O 1
ATOM 862 N N . GLU A 1 104 ? -0.279 28.490 24.919 1.00 45.25 104 GLU A N 1
ATOM 863 C CA . GLU A 1 104 ? -0.031 29.261 26.135 1.00 45.25 104 GLU A CA 1
ATOM 864 C C . GLU A 1 104 ? -0.841 30.559 26.045 1.00 45.25 104 GLU A C 1
ATOM 866 O O . GLU A 1 104 ? -0.559 31.448 25.241 1.00 45.25 104 GLU A O 1
ATOM 871 N N . VAL A 1 105 ? -1.909 30.635 26.840 1.00 46.97 105 VAL A N 1
ATOM 872 C CA . VAL A 1 105 ? -2.681 31.863 27.037 1.00 46.97 105 VAL A CA 1
ATOM 873 C C . VAL A 1 105 ? -1.826 32.801 27.885 1.00 46.97 105 VAL A C 1
ATOM 875 O O . VAL A 1 105 ? -1.610 32.545 29.066 1.00 46.97 105 VAL A O 1
ATOM 878 N N . VAL A 1 106 ? -1.333 33.884 27.286 1.00 46.66 106 VAL A N 1
ATOM 879 C CA . VAL A 1 106 ? -0.737 34.995 28.033 1.00 46.66 106 VAL A CA 1
ATOM 880 C C . VAL A 1 106 ? -1.873 35.944 28.407 1.00 46.66 106 VAL A C 1
ATOM 882 O O . VAL A 1 106 ? -2.347 36.712 27.571 1.00 46.66 106 VAL A O 1
ATOM 885 N N . GLU A 1 107 ? -2.347 35.854 29.649 1.00 47.81 107 GLU A N 1
ATOM 886 C CA . GLU A 1 107 ? -3.231 36.868 30.231 1.00 47.81 107 GLU A CA 1
ATOM 887 C C . GLU A 1 107 ? -2.423 38.159 30.448 1.00 47.81 107 GLU A C 1
ATOM 889 O O . GLU A 1 107 ? -1.342 38.131 31.040 1.00 47.81 107 GLU A O 1
ATOM 894 N N . SER A 1 108 ? -2.919 39.272 29.898 1.00 48.31 108 SER A N 1
ATOM 895 C CA . SER A 1 108 ? -2.398 40.634 30.106 1.00 48.31 108 SER A CA 1
ATOM 896 C C . SER A 1 108 ? -3.284 41.405 31.069 1.00 48.31 108 SER A C 1
ATOM 898 O O . SER A 1 108 ? -4.516 41.187 31.011 1.00 48.31 108 SER A O 1
#

Radius of gyration: 17.51 Å; chains: 1; bounding box: 41×52×48 Å

=== Feature glossary ===
Key to the feature types in this record:

Secondary structure (8-state, DSSP). Secondary structure is the local, repeating backbone conformation. DSSP classifies it into eight states by reading the hydrogen-bond network: three helix types (H, G, I), two β types (E, B), two non-regular types (T, S), and unstructured coil (-).

Backbone torsions (φ/ψ). Backbone dihedral angles. Every residue except chain termini has a φ (preceding-C → N → Cα → C) and a ψ (N → Cα → C → next-N). They are reported in degrees following the IUPAC sign convention. Secondary structure is essentially a statement about which (φ, ψ) basin each residue occupies.

Predicted aligned error. Predicted Aligned Error (PAE) is an AlphaFold confidence matrix: entry (i, j) is the expected error in the position of residue j, in ångströms, when the prediction is superimposed on the true structure at residue i. Low PAE within a block of residues means that block is internally rigid and well-predicted; high PAE between two blocks means their relative placement is uncertain even if each block individually is confident.

B-factor. B-factor (Debye–Waller factor) reflects atomic displacement in the crystal lattice. It is an experimental observable (units Å²), not a prediction; low values mean the atom is pinned down, high values mean it moves or is heterogeneous across the crystal.

Secondary structure (3-state, P-SEA). Three-state secondary structure (P-SEA) collapses the eight DSSP classes into helix (a), strand (b), and coil (c). P-SEA assigns these from Cα geometry alone — distances and angles — without requiring backbone oxygens, so it works on any Cα trace.

Sequence. Primary structure: the covalent order of t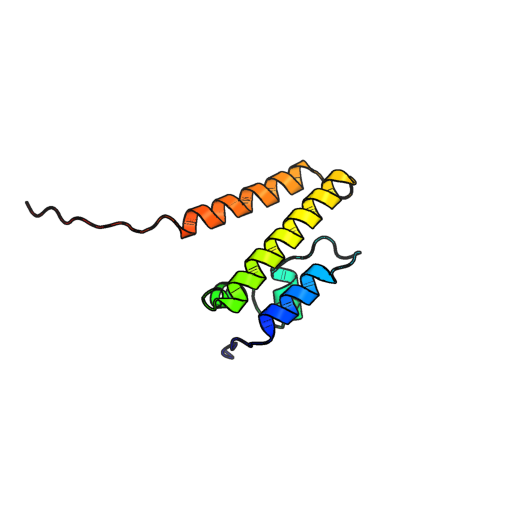he twenty standard amino acids along the backbone. Two proteins with the same sequence will (almost always) fold to the same structure; two with 30% identity often share a fold but not the details.

pLDDT. pLDDT is the predicted lDDT-Cα score: AlphaFold's confidence that the local environment of each residue (all inter-atomic distances within 15 Å) is correctly placed. It is a per-residue number between 0 and 100, with higher meaning more reliable.

InterPro / GO / CATH / organism. Functional annotations link the protein to curated databases. InterPro entries identify conserved domains and families by matching the sequence against member-database signatures (Pfam, PROSITE, CDD, …). Gene Ontology (GO) terms describe molecular function, biological process, and cellular component in a controlled vocabulary. CATH places the structure in a hierarchical fold classification (Class/Architecture/Topology/Homologous-superfamily). The organism is the source species.

Contact-map, Ramachandran, and PAE plots. Three diagnostic plots accompany the record. The Cα contact map visualizes the tertiary structure as a 2D adjacency matrix (8 Å cutoff, sequence-local contacts suppressed). The Ramachandran plot shows the distribution of backbone (φ, ψ) torsions, with points in the α and β basins reflecting secondary structure content. The PAE plot shows AlphaFold's inter-residue confidence as a color matrix.

mmCIF coordinates. The mmCIF table is the protein's shape written out atom by atom. For each backbone N, Cα, C, and carbonyl O, it records an (x, y, z) coordinate triple in Å plus the residue type, chain letter, and residue number.

Radius of gyration, Cα contacts, bounding box. Three whole-structure scalars: the radius of gyration (RMS distance of Cα from centroid, in Å), the count of Cα–Cα contacts (pairs closer than 8 Å and separated by more than four residues in sequence — i.e. tertiary, not local, contacts), and the bounding-box dimensions. Together they distinguish compact globular folds from extended fibres or disordered chains.

Foldseek 3Di. The Foldseek 3Di string encodes local tertiary geometry as a 20-letter alphabet — one character per residue — derived from the relative positions of nearby Cα atoms. Unlike the amino-acid sequence, 3Di is a direct function of the 3D structure, so two proteins with the same fold have similar 3Di strings even at low sequence identity.

Rendered structure images. Six rendered views show the 3D structure from the faces of a cube — i.e. along ±x, ±y, ±z. Rendering representation is drawn randomly per protein from cartoon (secondary-structure ribbons), sticks (backbone bonds), or molecular surface; coloring is either N→C rainbow (blue at the N-terminus through red at the C-terminus) or one color per chain.

Nearest PDB structures. The Foldseek neighbor list gives the closest experimentally determined structures in the PDB, ranked by structural alignment. TM-score near 1 means near-identical fold; near 0.3 means only rough topology match. This is how one finds what a novel AlphaFold prediction most resembles in the solved-structure universe.

Solvent-accessible surface area. SASA measures how much of the protein is reachable by solvent. It is computed by rolling a water-sized probe over the atomic surface and summing the exposed area (Å²). Per-residue SASA distinguishes core (buried, low SASA) from surface (exposed, high SASA) residues; total SASA is a whole-molecule size measure.